Protein AF-J3HSH0-F1 (afdb_monomer)

Mean predicted aligned error: 7.07 Å

Radius of gyration: 13.58 Å; Cα contacts (8 Å, |Δi|>4): 237; chains: 1; bounding box: 37×29×32 Å

pLDDT: mean 80.38, std 12.66, range [41.88, 95.31]

Sequence (116 aa):
MPWLVRFRGKTFAGDEFWDSEFEFEVREALKDRRELSGSADIIISDDAAYSVSIAESTNPDEFPYKGVHGTHDELGEVFIFYGMPDNGDGDVFAFYENSNWGARLDNEVPFKGDGS

Foldseek 3Di:
DWAWAADPNATWTKDFPQDPVNVVVQQVQFDPKDWDQAAKDWDFDPDPLTAIAIETDNHNPPYFWTWMWGQHPPFGTKIWIWGDDPPDDITIMMITDDPDPPDDHSPPPHYDYPPD

Solvent-accessible surface area (backbone atoms only — not comparable to full-atom values): 6576 Å² total; per-residue (Å²): 130,71,43,36,38,48,52,96,92,43,61,25,35,31,42,68,83,64,51,75,66,58,48,50,53,52,64,72,57,32,44,83,65,40,72,52,82,21,9,29,42,80,48,74,45,94,54,101,74,47,35,55,47,59,40,49,38,77,48,59,81,76,33,54,22,37,38,38,36,28,36,31,96,87,46,38,54,34,39,43,32,45,29,51,50,102,89,56,70,79,50,49,41,39,37,27,51,49,91,73,88,84,68,76,56,38,26,82,71,66,56,62,57,86,79,129

Nearest PDB structures (foldseek):
  4fpw-assembly3_B  TM=3.354E-01  e=1.890E-01  Micromonospora echinospora
  3pu2-assembly1_A  TM=2.795E-01  e=7.827E-01  Cereibacter sphaeroides 2.4.1
  3pu2-assembly4_D  TM=2.793E-01  e=1.029E+00  Cereibacter sphaeroides 2.4.1
  2il5-assembly1_A  TM=2.283E-01  e=4.531E-01  Staphylococcus aureus subsp. aureus USA300
  3pu2-assembly7_G  TM=2.611E-01  e=5.600E+00  Cereibacter sphaeroides 2.4.1

Structure (mmCIF, N/CA/C/O backbone):
data_AF-J3HSH0-F1
#
_entry.id   AF-J3HSH0-F1
#
loop_
_atom_site.group_PDB
_atom_site.id
_atom_site.type_symbol
_atom_site.label_atom_id
_atom_site.label_alt_id
_atom_site.label_comp_id
_atom_site.label_asym_id
_atom_site.label_entity_id
_atom_site.label_seq_id
_atom_site.pdbx_PDB_ins_code
_atom_site.Cartn_x
_atom_site.Cartn_y
_atom_site.Cartn_z
_atom_site.occupancy
_atom_site.B_iso_or_equiv
_atom_site.auth_seq_id
_atom_site.auth_comp_id
_atom_site.auth_asym_id
_atom_site.auth_atom_id
_atom_site.pdbx_PDB_model_num
ATOM 1 N N . MET A 1 1 ? 14.309 3.579 -8.305 1.00 62.56 1 MET A N 1
ATOM 2 C CA . MET A 1 1 ? 13.881 2.269 -8.849 1.00 62.56 1 MET A CA 1
ATOM 3 C C . MET A 1 1 ? 12.874 1.726 -7.862 1.00 62.56 1 MET A C 1
ATOM 5 O O . MET A 1 1 ? 13.167 1.857 -6.681 1.00 62.56 1 MET A O 1
ATOM 9 N N . PRO A 1 2 ? 11.735 1.182 -8.311 1.00 76.06 2 PRO A N 1
ATOM 10 C CA . PRO A 1 2 ? 10.755 0.616 -7.397 1.00 76.06 2 PRO A CA 1
ATOM 11 C C . PRO A 1 2 ? 11.341 -0.599 -6.667 1.00 76.06 2 PRO A C 1
ATOM 13 O O . PRO A 1 2 ? 12.091 -1.379 -7.263 1.00 76.06 2 PRO A O 1
ATOM 16 N N . TRP A 1 3 ? 10.989 -0.742 -5.394 1.00 80.75 3 TRP A N 1
ATOM 17 C CA . TRP A 1 3 ? 11.324 -1.889 -4.548 1.00 80.75 3 TRP A CA 1
ATOM 18 C C . TRP A 1 3 ? 10.439 -3.083 -4.887 1.00 80.75 3 TRP A C 1
ATOM 20 O O . TRP A 1 3 ? 9.315 -2.905 -5.352 1.00 80.75 3 TRP A O 1
ATOM 30 N N . LEU A 1 4 ? 10.898 -4.305 -4.633 1.00 86.12 4 LEU A N 1
ATOM 31 C CA . LEU A 1 4 ? 10.031 -5.481 -4.648 1.00 86.12 4 LEU A CA 1
ATOM 32 C C . LEU A 1 4 ? 9.662 -5.881 -3.228 1.00 86.12 4 LEU A C 1
ATOM 34 O O . LEU A 1 4 ? 10.496 -6.362 -2.464 1.00 86.12 4 LEU A O 1
ATOM 38 N N . VAL A 1 5 ? 8.378 -5.761 -2.905 1.00 84.56 5 VAL A N 1
ATOM 39 C CA . VAL A 1 5 ? 7.852 -6.006 -1.563 1.00 84.56 5 VAL A CA 1
ATOM 40 C C . VAL A 1 5 ? 6.862 -7.163 -1.553 1.00 84.56 5 VAL A C 1
ATOM 42 O O . VAL A 1 5 ? 6.042 -7.335 -2.454 1.00 84.56 5 VAL A O 1
ATOM 45 N N . ARG A 1 6 ? 6.913 -7.983 -0.508 1.00 84.81 6 ARG A N 1
ATOM 46 C CA . ARG A 1 6 ? 5.925 -9.006 -0.199 1.00 84.81 6 ARG A CA 1
ATOM 47 C C . ARG A 1 6 ? 4.886 -8.433 0.749 1.00 84.81 6 ARG A C 1
ATOM 49 O O . ARG A 1 6 ? 5.193 -8.142 1.903 1.00 84.81 6 ARG A O 1
ATOM 56 N N . PHE A 1 7 ? 3.648 -8.357 0.282 1.00 85.44 7 PHE A N 1
ATOM 57 C CA . PHE A 1 7 ? 2.513 -7.856 1.045 1.00 85.44 7 PHE A CA 1
ATOM 58 C C . PHE A 1 7 ? 1.313 -8.787 0.852 1.00 85.44 7 PHE A C 1
ATOM 60 O O . PHE A 1 7 ? 1.078 -9.288 -0.246 1.00 85.44 7 PHE A O 1
ATOM 67 N N . ARG A 1 8 ? 0.607 -9.126 1.940 1.00 85.31 8 ARG A N 1
ATOM 68 C CA . ARG A 1 8 ? -0.550 -10.051 1.929 1.00 85.31 8 ARG A CA 1
ATOM 69 C C . ARG A 1 8 ? -0.332 -11.343 1.117 1.00 85.31 8 ARG A C 1
ATOM 71 O O . ARG A 1 8 ? -1.205 -11.829 0.404 1.00 85.31 8 ARG A O 1
ATOM 78 N N . GLY A 1 9 ? 0.873 -11.907 1.217 1.00 81.12 9 GLY A N 1
ATOM 79 C CA . GLY A 1 9 ? 1.250 -13.166 0.567 1.00 81.12 9 GLY A CA 1
ATOM 80 C C . GLY A 1 9 ? 1.658 -13.067 -0.909 1.00 81.12 9 GLY A C 1
ATOM 81 O O . GLY A 1 9 ? 2.194 -14.058 -1.416 1.00 81.12 9 GLY A O 1
ATOM 82 N N . LYS A 1 10 ? 1.500 -11.906 -1.557 1.00 85.31 10 LYS A N 1
ATOM 83 C CA . LYS A 1 10 ? 1.873 -11.637 -2.958 1.00 85.31 10 LYS A CA 1
ATOM 84 C C . LYS A 1 10 ? 3.076 -10.692 -3.055 1.00 85.31 10 LYS A C 1
ATOM 86 O O . LYS A 1 10 ? 3.470 -10.094 -2.058 1.00 85.31 10 LYS A O 1
ATOM 91 N N . THR A 1 11 ? 3.654 -10.582 -4.248 1.00 86.75 11 THR A N 1
ATOM 92 C CA . THR A 1 11 ? 4.749 -9.652 -4.561 1.00 86.75 11 THR A CA 1
ATOM 93 C C . THR A 1 11 ? 4.202 -8.432 -5.294 1.00 86.75 11 THR A C 1
ATOM 95 O O . THR A 1 11 ? 3.427 -8.579 -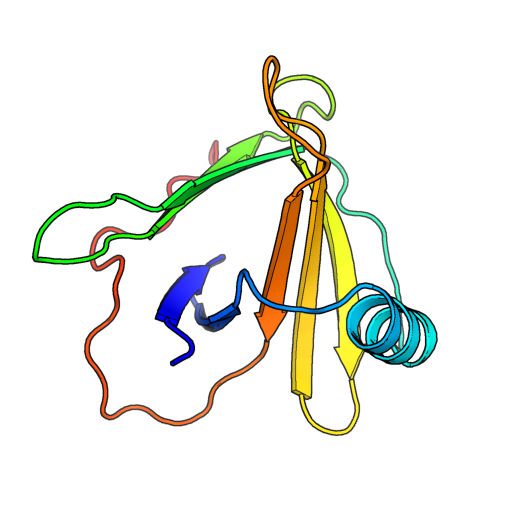6.235 1.00 86.75 11 THR A O 1
ATOM 98 N N . PHE A 1 12 ? 4.638 -7.252 -4.872 1.00 88.50 12 PHE A N 1
ATOM 99 C CA . PHE A 1 12 ? 4.280 -5.956 -5.435 1.00 88.50 12 PHE A CA 1
ATOM 100 C C . PHE A 1 12 ? 5.545 -5.144 -5.717 1.00 88.50 12 PHE A C 1
ATOM 102 O O . PHE A 1 12 ? 6.583 -5.360 -5.089 1.00 88.50 12 PHE A O 1
ATOM 109 N N . ALA A 1 13 ? 5.453 -4.210 -6.657 1.00 88.19 13 ALA A N 1
ATOM 110 C CA . ALA A 1 13 ? 6.392 -3.103 -6.749 1.00 88.19 13 ALA A CA 1
ATOM 111 C C . ALA A 1 13 ? 5.993 -2.035 -5.727 1.00 88.19 13 ALA A C 1
ATOM 113 O O . ALA A 1 13 ? 4.812 -1.708 -5.650 1.00 88.19 13 ALA A O 1
ATOM 114 N N . GLY A 1 14 ? 6.951 -1.508 -4.968 1.00 85.38 14 GLY A N 1
ATOM 115 C CA . GLY A 1 14 ? 6.749 -0.384 -4.063 1.00 85.38 14 GLY A CA 1
ATOM 116 C C . GLY A 1 14 ? 7.486 0.865 -4.505 1.00 85.38 14 GLY A C 1
ATOM 117 O O . GLY A 1 14 ? 8.582 0.779 -5.059 1.00 85.38 14 GLY A O 1
ATOM 118 N N . ASP A 1 15 ? 6.871 2.015 -4.2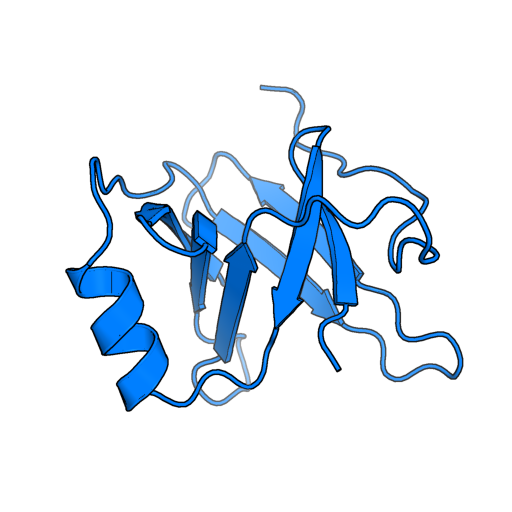59 1.00 79.44 15 ASP A N 1
ATOM 119 C CA . ASP A 1 15 ? 7.411 3.321 -4.613 1.00 79.44 15 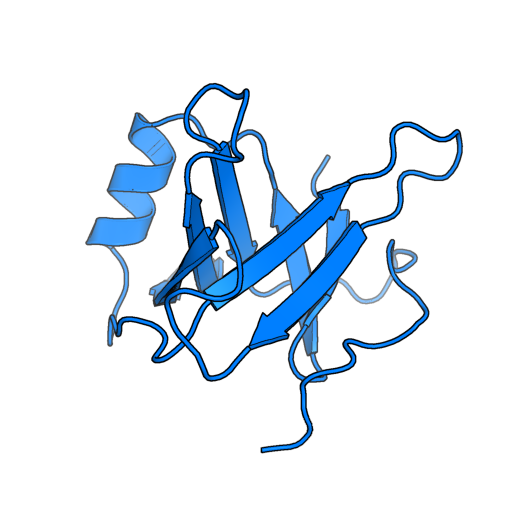ASP A CA 1
ATOM 120 C C . ASP A 1 15 ? 6.978 4.381 -3.586 1.00 79.44 15 ASP A C 1
ATOM 122 O O . ASP A 1 15 ? 5.818 4.417 -3.170 1.00 79.44 15 ASP A O 1
ATOM 126 N N . GLU A 1 16 ? 7.939 5.200 -3.166 1.00 72.69 16 GLU A N 1
ATOM 127 C CA . GLU A 1 16 ? 7.807 6.312 -2.206 1.00 72.69 16 GLU A CA 1
ATOM 128 C C . GLU A 1 16 ? 7.812 7.658 -2.945 1.00 72.69 16 GLU A C 1
ATOM 130 O O . GLU A 1 16 ? 7.453 8.687 -2.388 1.00 72.69 16 GLU A O 1
ATOM 135 N N . PHE A 1 17 ? 8.199 7.671 -4.228 1.00 65.94 17 PHE A N 1
ATOM 136 C CA . PHE A 1 17 ? 8.414 8.896 -5.000 1.00 65.94 17 PHE A CA 1
ATOM 137 C C . PHE A 1 17 ? 7.281 9.174 -5.982 1.00 65.94 17 PHE A C 1
ATOM 139 O O . PHE A 1 17 ? 7.517 9.598 -7.115 1.00 65.94 17 PHE A O 1
ATOM 146 N N . TRP A 1 18 ? 6.043 8.939 -5.555 1.00 73.56 18 TRP A N 1
ATOM 147 C CA . TRP A 1 18 ? 4.891 9.382 -6.326 1.00 73.56 18 TRP A CA 1
ATOM 148 C C . TRP A 1 18 ? 4.673 10.853 -6.020 1.00 73.56 18 TRP A C 1
ATOM 150 O O . TRP A 1 18 ? 4.409 11.229 -4.879 1.00 73.56 18 TRP A O 1
ATOM 160 N N . ASP A 1 19 ? 4.827 11.700 -7.036 1.00 74.75 19 ASP A N 1
ATOM 161 C CA . ASP A 1 19 ? 4.395 13.079 -6.886 1.00 74.75 19 ASP A CA 1
ATOM 162 C C . ASP A 1 19 ? 2.873 13.134 -6.663 1.00 74.75 19 ASP A C 1
ATOM 164 O O . ASP A 1 19 ? 2.124 12.191 -6.944 1.00 74.75 19 ASP A O 1
ATOM 168 N N . SER A 1 20 ? 2.414 14.246 -6.094 1.00 75.12 20 SER A N 1
ATOM 169 C CA . SER A 1 20 ? 1.010 14.408 -5.717 1.00 75.12 20 SER A CA 1
ATOM 170 C C . SER A 1 20 ? 0.056 14.437 -6.913 1.00 75.12 20 SER A C 1
ATOM 172 O O . SER A 1 20 ? -1.134 14.192 -6.738 1.00 75.12 20 SER A O 1
ATOM 174 N N . GLU A 1 21 ? 0.547 14.737 -8.118 1.00 81.50 21 GLU A N 1
ATOM 175 C CA . GLU A 1 21 ? -0.259 14.727 -9.339 1.00 81.50 21 GLU A CA 1
ATOM 176 C C . GLU A 1 21 ? -0.492 13.283 -9.800 1.00 81.50 21 GLU A C 1
ATOM 178 O O . GLU A 1 21 ? -1.636 12.879 -10.007 1.00 81.50 21 GLU A O 1
ATOM 183 N N . PHE A 1 22 ? 0.565 12.474 -9.846 1.00 80.88 22 PHE A N 1
ATOM 184 C CA . PHE A 1 22 ? 0.498 11.072 -10.233 1.00 80.88 22 PHE A CA 1
ATOM 185 C C . PHE A 1 22 ? -0.264 10.211 -9.213 1.00 80.88 22 PHE A C 1
ATOM 187 O O . PHE A 1 22 ? -1.076 9.372 -9.609 1.00 80.88 22 PHE A O 1
ATOM 194 N N . GLU A 1 23 ? -0.087 10.439 -7.903 1.00 84.44 23 GLU A N 1
ATOM 195 C CA . GLU A 1 23 ? -0.917 9.786 -6.873 1.00 84.44 23 GLU A CA 1
ATOM 196 C C . GLU A 1 23 ? -2.399 10.059 -7.090 1.00 84.44 23 GLU A C 1
ATOM 198 O O . GLU A 1 23 ? -3.208 9.125 -7.095 1.00 84.44 23 GLU A O 1
ATOM 203 N N . PHE A 1 24 ?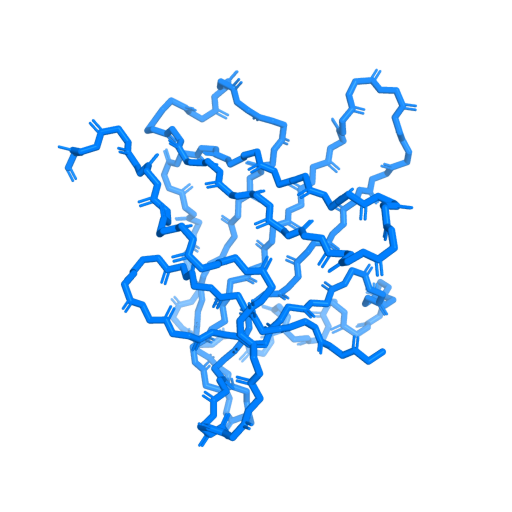 -2.746 11.328 -7.302 1.00 85.06 24 PHE A N 1
ATOM 204 C CA . PHE A 1 24 ? -4.123 11.736 -7.513 1.00 85.06 24 PHE A CA 1
ATOM 205 C C . PHE A 1 24 ? -4.720 11.072 -8.760 1.00 85.06 24 PHE A C 1
ATOM 207 O O . PHE A 1 24 ? -5.822 10.521 -8.692 1.00 85.06 24 PHE A O 1
ATOM 214 N N . GLU A 1 25 ? -3.989 11.063 -9.878 1.00 87.75 25 GLU A N 1
ATOM 215 C CA . GLU A 1 25 ? -4.423 10.420 -11.121 1.00 87.75 25 GLU A CA 1
ATOM 216 C C . GLU A 1 25 ? -4.706 8.927 -10.929 1.00 87.75 25 GLU A C 1
ATOM 218 O O . GLU A 1 25 ? -5.793 8.450 -11.273 1.00 87.75 25 GLU A O 1
ATOM 223 N N . VAL A 1 26 ? -3.770 8.187 -10.328 1.00 87.81 26 VAL A N 1
ATOM 224 C CA . VAL A 1 26 ? -3.945 6.746 -10.113 1.00 87.81 26 VAL A CA 1
ATOM 225 C C . VAL A 1 26 ? -5.101 6.480 -9.157 1.00 87.81 26 VAL A C 1
ATOM 227 O O . VAL A 1 26 ? -5.922 5.598 -9.418 1.00 87.81 26 VAL A O 1
ATOM 230 N N . ARG A 1 27 ? -5.212 7.250 -8.068 1.00 87.31 27 ARG A N 1
ATOM 231 C CA . ARG A 1 27 ? -6.270 7.091 -7.065 1.00 87.31 27 ARG A CA 1
ATOM 232 C C . ARG A 1 27 ? -7.670 7.338 -7.625 1.00 87.31 27 ARG A C 1
ATOM 234 O O . ARG A 1 27 ? -8.620 6.676 -7.187 1.00 87.31 27 ARG A O 1
ATOM 241 N N . GLU A 1 28 ? -7.815 8.278 -8.554 1.00 91.00 28 GLU A N 1
ATOM 242 C CA . GLU A 1 28 ? -9.082 8.554 -9.239 1.00 91.00 28 GLU A CA 1
ATOM 243 C C . GLU A 1 28 ? -9.389 7.525 -10.335 1.00 91.00 28 GLU A C 1
ATOM 245 O O . GLU A 1 28 ? -10.558 7.245 -10.606 1.00 91.00 28 GLU A O 1
ATOM 250 N N . ALA A 1 29 ? -8.362 6.899 -10.914 1.00 92.44 29 ALA A N 1
ATOM 251 C CA . ALA A 1 29 ? -8.508 5.828 -11.895 1.00 92.44 29 ALA A CA 1
ATOM 252 C C . ALA A 1 29 ? -8.777 4.435 -11.281 1.00 92.44 29 ALA A C 1
ATOM 254 O O . ALA A 1 29 ? -9.091 3.494 -12.017 1.00 92.44 29 ALA A O 1
ATOM 255 N N . LEU A 1 30 ? -8.688 4.274 -9.951 1.00 93.81 30 LEU A N 1
ATOM 256 C CA . LEU A 1 30 ? -8.954 2.996 -9.280 1.00 93.81 30 LEU A CA 1
ATOM 257 C C . LEU A 1 30 ? -10.407 2.533 -9.456 1.00 93.81 30 LEU A C 1
ATOM 259 O O . LEU A 1 30 ? -11.360 3.165 -8.995 1.00 93.81 30 LEU A O 1
ATOM 263 N N . LYS A 1 31 ? -10.569 1.335 -10.012 1.00 95.31 31 LYS A N 1
ATOM 264 C CA . LYS A 1 31 ? -11.818 0.570 -10.003 1.00 95.31 31 LYS A CA 1
ATOM 265 C C . LYS A 1 31 ? -11.972 -0.162 -8.672 1.00 95.31 31 LYS A C 1
ATOM 267 O O . LYS A 1 31 ? -10.992 -0.624 -8.085 1.00 95.31 31 LYS A O 1
ATOM 272 N N . ASP A 1 32 ? -13.215 -0.267 -8.200 1.00 93.38 32 ASP A N 1
ATOM 273 C CA . ASP A 1 32 ? -13.579 -0.938 -6.942 1.00 93.38 32 ASP A CA 1
ATOM 274 C C . ASP A 1 32 ? -12.822 -0.404 -5.709 1.00 93.38 32 ASP A C 1
ATOM 276 O O . ASP A 1 32 ? -12.454 -1.151 -4.796 1.00 93.38 32 ASP A O 1
ATOM 280 N N . ARG A 1 33 ? -12.582 0.915 -5.689 1.00 93.88 33 ARG A N 1
ATOM 281 C CA . ARG A 1 33 ? -11.860 1.608 -4.618 1.00 93.88 33 ARG A CA 1
ATOM 282 C C . ARG A 1 33 ? -12.535 1.392 -3.262 1.00 93.88 33 ARG A C 1
ATOM 284 O O . ARG A 1 33 ? -13.704 1.731 -3.078 1.00 93.88 33 ARG A O 1
ATOM 291 N N . ARG A 1 34 ? -11.764 0.901 -2.292 1.00 93.31 34 ARG A N 1
ATOM 292 C CA . ARG A 1 34 ? -12.172 0.718 -0.891 1.00 93.31 34 ARG A CA 1
ATOM 293 C C . ARG A 1 34 ? -11.106 1.240 0.060 1.00 93.31 34 ARG A C 1
ATOM 295 O O . ARG A 1 34 ? -9.917 1.076 -0.200 1.00 93.31 34 ARG A O 1
ATOM 302 N N . GLU A 1 35 ? -11.534 1.823 1.170 1.00 92.06 35 GLU A N 1
ATOM 303 C CA . GLU A 1 35 ? -10.641 2.112 2.293 1.00 92.06 35 GLU A CA 1
ATOM 304 C C . GLU A 1 35 ? -10.262 0.801 2.994 1.00 92.06 35 GLU A C 1
ATOM 306 O O . GLU A 1 35 ? -11.068 -0.133 3.083 1.00 92.06 35 GLU A O 1
ATOM 311 N N . LEU A 1 36 ? -9.021 0.712 3.467 1.00 90.00 36 LEU A N 1
ATOM 312 C CA . LEU A 1 36 ? -8.593 -0.360 4.355 1.00 90.00 36 LEU A CA 1
ATOM 313 C C . LEU A 1 36 ? -9.194 -0.114 5.743 1.00 90.00 36 LEU A C 1
ATOM 315 O O . LEU A 1 36 ? -9.243 1.013 6.224 1.00 90.00 36 LEU A O 1
ATOM 319 N N . SER A 1 37 ? -9.658 -1.177 6.396 1.00 86.69 37 SER A N 1
ATOM 320 C CA . SER A 1 37 ? -10.366 -1.095 7.682 1.00 86.69 37 SER A CA 1
ATOM 321 C C . SER A 1 37 ? -9.468 -0.816 8.891 1.00 86.69 37 SER A C 1
ATOM 323 O O . SER A 1 37 ? -9.977 -0.731 10.004 1.00 86.69 37 SER A O 1
ATOM 325 N N . GLY A 1 38 ? -8.156 -0.724 8.689 1.00 89.06 38 GLY A N 1
ATOM 326 C CA . GLY A 1 38 ? -7.154 -0.603 9.738 1.00 89.06 38 GLY A CA 1
ATOM 327 C C . GLY A 1 38 ? -6.048 0.376 9.354 1.00 89.06 38 GLY A C 1
ATOM 328 O O . GLY A 1 38 ? -6.219 1.186 8.440 1.00 89.06 38 GLY A O 1
ATOM 329 N N . SER A 1 39 ? -4.919 0.289 10.045 1.00 90.75 39 SER A N 1
ATOM 330 C CA . SER A 1 39 ? -3.741 1.120 9.791 1.00 90.75 39 SER A CA 1
ATOM 331 C C . SER A 1 39 ? -2.515 0.274 9.470 1.00 90.75 39 SER A C 1
ATOM 333 O O . SER A 1 39 ? -2.468 -0.916 9.785 1.00 90.75 39 SER A O 1
ATOM 335 N N . ALA A 1 40 ? -1.502 0.888 8.870 1.00 90.06 40 ALA A N 1
ATOM 336 C CA . ALA A 1 40 ? -0.229 0.255 8.570 1.00 90.06 40 ALA A CA 1
ATOM 337 C C . ALA A 1 40 ? 0.950 1.095 9.064 1.00 90.06 40 ALA A C 1
ATOM 339 O O . ALA A 1 40 ? 0.862 2.321 9.133 1.00 90.06 40 ALA A O 1
ATOM 340 N N . ASP A 1 41 ? 2.048 0.423 9.392 1.00 89.25 41 ASP A N 1
ATOM 341 C CA . ASP A 1 41 ? 3.361 1.025 9.593 1.00 89.25 41 ASP A CA 1
ATOM 342 C C . ASP A 1 41 ? 4.283 0.547 8.472 1.00 89.25 41 ASP A C 1
ATOM 344 O O . ASP A 1 41 ? 4.369 -0.656 8.200 1.00 89.25 41 ASP A O 1
ATOM 348 N N . ILE A 1 42 ? 4.915 1.495 7.786 1.00 87.25 42 ILE A N 1
ATOM 349 C CA . ILE A 1 42 ? 5.770 1.251 6.625 1.00 87.25 42 ILE A CA 1
ATOM 350 C C . ILE A 1 42 ? 7.106 1.923 6.913 1.00 87.25 42 ILE A C 1
ATOM 352 O O . ILE A 1 42 ? 7.181 3.142 7.033 1.00 87.25 42 ILE A O 1
ATOM 356 N N . ILE A 1 43 ? 8.154 1.111 7.043 1.00 84.44 43 ILE A N 1
ATOM 357 C CA . ILE A 1 43 ? 9.504 1.569 7.374 1.00 84.44 43 ILE A CA 1
ATOM 358 C C . ILE A 1 43 ? 10.448 1.144 6.256 1.00 84.44 43 ILE A C 1
ATOM 360 O O . ILE A 1 43 ? 10.593 -0.051 5.987 1.00 84.44 43 ILE A O 1
ATOM 364 N N . ILE A 1 44 ? 11.122 2.119 5.650 1.00 81.56 44 ILE A N 1
ATOM 365 C CA . ILE A 1 44 ? 12.198 1.904 4.680 1.00 81.56 44 ILE A CA 1
ATOM 366 C C . ILE A 1 44 ? 13.529 2.137 5.398 1.00 81.56 44 ILE A C 1
ATOM 368 O O . ILE A 1 44 ? 13.736 3.186 6.005 1.00 81.56 44 ILE A O 1
ATOM 372 N N . SER A 1 45 ? 14.425 1.146 5.397 1.00 78.62 45 SER A N 1
ATOM 373 C CA . SER A 1 45 ? 15.747 1.297 6.013 1.00 78.62 45 SER A CA 1
ATOM 374 C C . SER A 1 45 ? 16.737 1.969 5.058 1.00 78.62 45 SER A C 1
ATOM 376 O O . SER A 1 45 ? 16.918 1.527 3.930 1.00 78.62 45 SER A O 1
ATOM 378 N N . ASP A 1 46 ? 17.453 2.983 5.549 1.00 70.81 46 ASP A N 1
ATOM 379 C CA . ASP A 1 46 ? 18.552 3.669 4.838 1.00 70.81 46 ASP A CA 1
ATOM 380 C C . ASP A 1 46 ? 19.880 2.879 4.840 1.00 70.81 46 ASP A C 1
ATOM 382 O O . ASP A 1 46 ? 20.967 3.425 4.626 1.00 70.81 46 ASP A O 1
ATOM 386 N N . ASP A 1 47 ? 19.839 1.582 5.147 1.00 71.94 47 ASP A N 1
ATOM 387 C CA . ASP A 1 47 ? 21.044 0.760 5.159 1.00 71.94 47 ASP A CA 1
ATOM 388 C C . ASP A 1 47 ? 21.490 0.366 3.738 1.00 71.94 47 ASP A C 1
ATOM 390 O O . ASP A 1 47 ? 20.785 0.537 2.746 1.00 71.94 47 ASP A O 1
ATOM 394 N N . ALA A 1 48 ? 22.700 -0.193 3.627 1.00 53.66 48 ALA A N 1
ATOM 395 C CA . ALA A 1 48 ? 23.278 -0.599 2.344 1.00 53.66 48 ALA A CA 1
ATOM 396 C C . ALA A 1 48 ? 22.466 -1.676 1.590 1.00 53.66 48 ALA A C 1
ATOM 398 O O . ALA A 1 48 ? 22.812 -1.999 0.452 1.00 53.66 48 ALA A O 1
ATOM 399 N N . ALA A 1 49 ? 21.448 -2.265 2.222 1.00 63.06 49 ALA A N 1
ATOM 400 C CA . ALA A 1 49 ? 20.583 -3.283 1.654 1.00 63.06 49 ALA A CA 1
ATOM 401 C C . ALA A 1 49 ? 19.151 -2.794 1.374 1.00 63.06 49 ALA A C 1
ATOM 403 O O . ALA A 1 49 ? 18.417 -3.603 0.819 1.00 63.06 49 ALA A O 1
ATOM 404 N N . TYR A 1 50 ? 18.787 -1.542 1.708 1.00 70.19 50 TYR A N 1
ATOM 405 C CA . TYR A 1 50 ? 17.449 -0.943 1.554 1.00 70.19 50 TYR A CA 1
ATOM 406 C C . TYR A 1 50 ? 16.309 -1.944 1.785 1.00 70.19 50 TYR A C 1
ATOM 408 O O . TYR A 1 50 ? 15.817 -2.569 0.849 1.00 70.19 50 TYR A O 1
ATOM 416 N N . SER A 1 51 ? 15.874 -2.108 3.033 1.00 77.25 51 SER A N 1
ATOM 417 C CA . SER A 1 51 ? 14.798 -3.047 3.367 1.00 77.25 51 SER A CA 1
ATOM 418 C C . SER A 1 51 ? 13.475 -2.338 3.624 1.00 77.25 51 SER A C 1
ATOM 420 O O . SER A 1 51 ? 13.448 -1.245 4.185 1.00 77.25 51 SER A O 1
ATOM 422 N N . VAL A 1 52 ? 12.370 -2.984 3.248 1.00 82.94 52 VAL A N 1
ATOM 423 C CA . VAL A 1 52 ? 11.016 -2.470 3.496 1.00 82.94 52 VAL A CA 1
ATOM 424 C C . VAL A 1 52 ? 10.313 -3.342 4.534 1.00 82.94 52 VAL A C 1
ATOM 426 O O 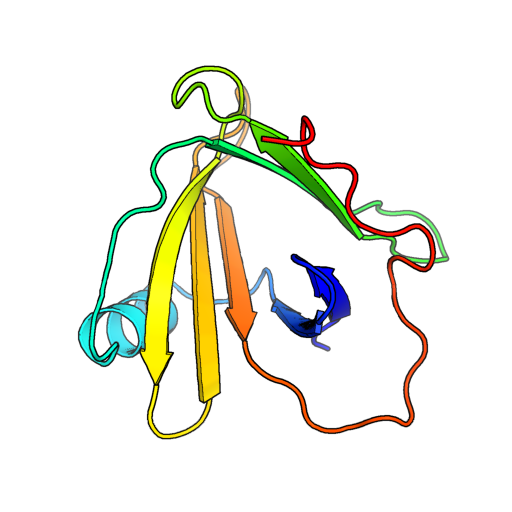. VAL A 1 52 ? 10.099 -4.533 4.328 1.00 82.94 52 VAL A O 1
ATOM 429 N N . SER A 1 53 ? 9.913 -2.763 5.659 1.00 84.31 53 SER A N 1
ATOM 430 C CA . SER A 1 53 ? 9.110 -3.444 6.678 1.00 84.31 53 SER A CA 1
ATOM 431 C C . SER A 1 53 ? 7.686 -2.913 6.661 1.00 84.31 53 SER A C 1
ATOM 433 O O . SER A 1 53 ? 7.479 -1.706 6.681 1.00 84.31 53 SER A O 1
ATOM 435 N N . ILE A 1 54 ? 6.712 -3.825 6.622 1.00 86.38 54 ILE A N 1
ATOM 436 C CA . ILE A 1 54 ? 5.284 -3.494 6.614 1.00 86.38 54 ILE A CA 1
ATOM 437 C C . ILE A 1 54 ? 4.608 -4.236 7.767 1.00 86.38 54 ILE A C 1
ATOM 439 O O . ILE A 1 54 ? 4.678 -5.470 7.832 1.00 86.38 54 ILE A O 1
ATOM 443 N N . ALA A 1 55 ? 3.932 -3.495 8.638 1.00 87.25 55 ALA A N 1
ATOM 444 C CA . ALA A 1 55 ? 3.027 -4.015 9.657 1.00 87.25 55 ALA A CA 1
ATOM 445 C C . ALA A 1 55 ? 1.612 -3.477 9.407 1.00 87.25 55 ALA A C 1
ATOM 447 O O . ALA A 1 55 ? 1.457 -2.321 9.039 1.00 87.25 55 ALA A O 1
ATOM 448 N N . GLU A 1 56 ? 0.581 -4.301 9.598 1.00 86.38 56 GLU A N 1
ATOM 449 C CA . GLU A 1 56 ? -0.821 -3.859 9.581 1.00 86.38 56 GLU A CA 1
ATOM 450 C C . GLU A 1 56 ? -1.438 -4.133 10.949 1.00 86.38 56 GLU A C 1
ATOM 452 O O . GLU A 1 56 ? -1.113 -5.126 11.602 1.00 86.38 56 GLU A O 1
ATOM 457 N N . SER A 1 57 ? -2.362 -3.267 11.339 1.00 87.88 57 SER A N 1
ATOM 458 C CA . SER A 1 57 ? -3.243 -3.455 12.477 1.00 87.88 57 SER A CA 1
ATOM 459 C C . SER A 1 57 ? -4.685 -3.309 12.025 1.00 87.88 57 SER A C 1
ATOM 461 O O . SER A 1 57 ? -5.018 -2.450 11.208 1.00 87.88 57 SER A O 1
ATOM 463 N N . THR A 1 58 ? -5.563 -4.129 12.593 1.00 89.06 58 THR A N 1
ATOM 464 C CA . THR A 1 58 ? -7.015 -3.954 12.476 1.00 89.06 58 THR A CA 1
ATOM 465 C C . THR A 1 58 ? -7.539 -2.724 13.221 1.00 89.06 58 THR A C 1
ATOM 467 O O . THR A 1 58 ? -8.657 -2.285 12.949 1.00 89.06 58 THR A O 1
ATOM 470 N N . ASN A 1 59 ? -6.756 -2.146 14.134 1.00 88.94 59 ASN A N 1
ATOM 471 C CA . ASN A 1 59 ? -7.069 -0.888 14.796 1.00 88.94 59 ASN A CA 1
ATOM 472 C C . ASN A 1 59 ? -6.636 0.292 13.904 1.00 88.94 59 ASN A C 1
ATOM 474 O O . ASN A 1 59 ? -5.440 0.465 13.699 1.00 88.94 59 ASN A O 1
ATOM 478 N N . PRO A 1 60 ? -7.560 1.136 13.407 1.00 87.75 60 PRO A N 1
ATOM 479 C CA . PRO A 1 60 ? -7.240 2.239 12.494 1.00 87.75 60 PRO A CA 1
ATOM 480 C C . PRO A 1 60 ? -6.421 3.382 13.116 1.00 87.75 60 PRO A C 1
ATOM 482 O O . PRO A 1 60 ? -6.022 4.289 12.383 1.00 87.75 60 PRO A O 1
ATOM 485 N N . ASP A 1 61 ? -6.205 3.354 14.434 1.00 88.62 61 ASP A N 1
ATOM 486 C CA . ASP A 1 61 ? -5.463 4.370 15.188 1.00 88.62 61 ASP A CA 1
ATOM 487 C C . ASP A 1 61 ? -4.128 3.837 15.756 1.00 88.62 61 ASP A C 1
ATOM 489 O O . ASP A 1 61 ? -3.483 4.525 16.544 1.00 88.62 61 ASP A O 1
ATOM 493 N N . GLU A 1 62 ? -3.718 2.603 15.426 1.00 89.00 62 GLU A N 1
ATOM 494 C CA . GLU A 1 62 ? -2.483 2.004 15.966 1.00 89.00 62 GLU A CA 1
ATOM 495 C C . GLU A 1 62 ? -1.218 2.452 15.226 1.00 89.00 62 GLU A C 1
ATOM 497 O O . GLU A 1 62 ? -0.172 2.620 15.850 1.00 89.00 62 GLU A O 1
ATOM 502 N N . PHE A 1 63 ? -1.311 2.664 13.914 1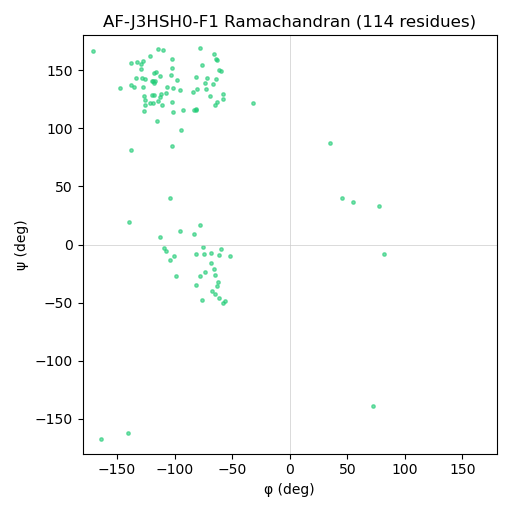.00 91.38 63 PHE A N 1
ATOM 503 C CA . PHE A 1 63 ? -0.183 3.015 13.054 1.00 91.38 63 PHE A CA 1
ATOM 504 C C . PHE A 1 63 ? -0.472 4.275 12.222 1.00 91.38 63 PHE A C 1
ATOM 506 O O . PHE A 1 63 ? -1.641 4.613 12.012 1.00 91.38 63 PHE A O 1
ATOM 513 N N . PRO A 1 64 ? 0.566 4.987 11.737 1.00 90.12 64 PRO A N 1
ATOM 514 C CA . PRO A 1 64 ? 0.383 6.312 11.142 1.00 90.12 64 PRO A CA 1
ATOM 515 C C . PRO A 1 64 ? -0.261 6.291 9.751 1.00 90.12 64 PRO A C 1
ATOM 517 O O . PRO A 1 64 ? -0.855 7.293 9.346 1.00 90.12 64 PRO A O 1
ATOM 520 N N . TYR A 1 65 ? -0.165 5.181 9.010 1.00 90.62 65 TYR A N 1
ATOM 521 C CA . TYR A 1 65 ? -0.680 5.117 7.645 1.00 90.62 65 TYR A CA 1
ATOM 522 C C . TYR A 1 65 ? -2.082 4.533 7.589 1.00 90.62 65 TYR A C 1
ATOM 524 O O . TYR A 1 65 ? -2.361 3.459 8.121 1.00 90.62 65 TYR A O 1
ATOM 532 N N . LYS A 1 66 ? -2.956 5.210 6.849 1.00 90.88 66 LYS A N 1
ATOM 533 C CA . LYS A 1 66 ? -4.215 4.647 6.354 1.00 90.88 66 LYS A CA 1
ATOM 534 C C . LYS A 1 66 ? -4.034 4.297 4.892 1.00 90.88 66 LYS A C 1
ATOM 536 O O . LYS A 1 66 ? -3.135 4.821 4.243 1.00 90.88 66 LYS A O 1
ATOM 541 N N . GLY A 1 67 ? -4.874 3.416 4.365 1.00 90.44 67 GLY A N 1
ATOM 542 C CA . GLY A 1 67 ? -4.739 3.007 2.976 1.00 90.44 67 GLY A CA 1
ATOM 543 C C . GLY A 1 67 ? -6.050 2.904 2.230 1.00 90.44 67 GLY A C 1
ATOM 544 O O . GLY A 1 67 ? -7.113 2.675 2.807 1.00 90.44 67 GLY A O 1
ATOM 545 N N . VAL A 1 68 ? -5.948 3.031 0.915 1.00 92.69 68 VAL A N 1
ATOM 546 C CA . VAL A 1 68 ? -6.979 2.652 -0.044 1.00 92.69 68 VAL A CA 1
ATOM 547 C C . VAL A 1 68 ? -6.455 1.528 -0.922 1.00 92.69 68 VAL A C 1
ATOM 549 O O . VAL A 1 68 ? -5.266 1.435 -1.210 1.00 92.69 68 VAL A O 1
ATOM 552 N N . HIS A 1 69 ? -7.363 0.670 -1.358 1.00 93.94 69 HIS A N 1
ATOM 553 C CA . HIS A 1 69 ? -7.079 -0.420 -2.275 1.00 93.94 69 HIS A CA 1
ATOM 554 C C . HIS A 1 69 ? -8.056 -0.373 -3.446 1.00 93.94 69 HIS A C 1
ATOM 556 O O . HIS A 1 69 ? -9.253 -0.141 -3.250 1.00 93.94 69 HIS A O 1
ATOM 562 N N . GLY A 1 70 ? -7.579 -0.710 -4.638 1.00 94.56 70 GLY A N 1
ATOM 563 C CA . GLY A 1 70 ? -8.411 -0.897 -5.820 1.00 94.56 70 GLY A CA 1
ATOM 564 C C . GLY A 1 70 ? -7.674 -1.646 -6.922 1.00 94.56 70 GLY A C 1
ATOM 565 O O . GLY A 1 70 ? -6.605 -2.213 -6.707 1.00 94.56 70 GLY A O 1
ATOM 566 N N . THR A 1 71 ? -8.260 -1.636 -8.114 1.00 95.00 71 THR A N 1
ATOM 567 C CA . THR A 1 71 ? -7.623 -2.158 -9.328 1.00 95.00 71 THR A CA 1
ATOM 568 C C . THR A 1 71 ? -7.436 -1.041 -10.349 1.00 95.00 71 THR A C 1
ATOM 570 O O . THR A 1 71 ? -8.310 -0.195 -10.512 1.00 95.00 71 THR A O 1
ATOM 573 N N . HIS A 1 72 ? -6.296 -1.022 -11.028 1.00 93.88 72 HIS A N 1
ATOM 574 C CA . HIS A 1 72 ? -5.944 -0.061 -12.067 1.00 93.88 72 HIS A CA 1
ATOM 575 C C . HIS A 1 72 ? -5.696 -0.804 -13.382 1.00 93.88 72 HIS A C 1
ATOM 577 O O . HIS A 1 72 ? -5.073 -1.866 -13.381 1.00 93.88 72 HIS A O 1
ATOM 583 N N . ASP A 1 73 ? -6.140 -0.246 -14.509 1.00 90.31 73 ASP A N 1
ATOM 584 C CA . ASP A 1 73 ? -6.080 -0.943 -15.806 1.00 90.31 73 ASP A CA 1
ATOM 585 C C . ASP A 1 73 ? -4.647 -1.258 -16.255 1.00 90.31 73 ASP A C 1
ATOM 587 O O . ASP A 1 73 ? -4.409 -2.289 -16.882 1.00 90.31 73 ASP A O 1
ATOM 591 N N . GLU A 1 74 ? -3.693 -0.398 -15.900 1.00 89.25 74 GLU A N 1
ATOM 592 C CA . GLU A 1 74 ? -2.284 -0.569 -16.273 1.00 89.25 74 GLU A CA 1
ATOM 593 C C . GLU A 1 74 ? -1.425 -1.181 -15.159 1.00 89.25 74 GLU A C 1
ATOM 595 O O . GLU A 1 74 ? -0.422 -1.827 -15.449 1.00 89.25 74 GLU A O 1
ATOM 600 N N . LEU A 1 75 ? -1.810 -0.984 -13.891 1.00 88.50 75 LEU A N 1
ATOM 601 C CA . LEU A 1 75 ? -0.974 -1.323 -12.728 1.00 88.50 75 LEU A CA 1
ATOM 602 C C . LEU A 1 75 ? -1.475 -2.559 -11.963 1.00 88.50 75 LEU A C 1
ATOM 604 O O 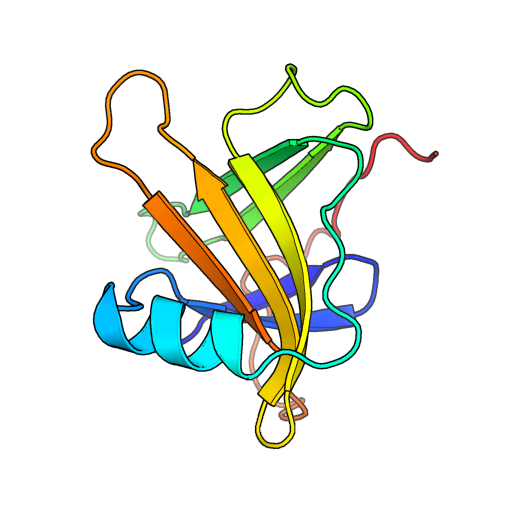. LEU A 1 75 ? -0.816 -3.006 -11.029 1.00 88.50 75 LEU A O 1
ATOM 608 N N . GLY A 1 76 ? -2.632 -3.115 -12.339 1.00 91.94 76 GLY A N 1
ATOM 609 C CA . GLY A 1 76 ? -3.222 -4.274 -11.673 1.00 91.94 76 GLY A CA 1
ATOM 610 C C . GLY A 1 76 ? -3.792 -3.936 -10.294 1.00 91.94 76 GLY A C 1
ATOM 611 O O . GLY A 1 76 ? -4.456 -2.915 -10.119 1.00 91.94 76 GLY A O 1
ATOM 612 N N . GLU A 1 77 ? -3.592 -4.814 -9.314 1.00 93.50 77 GLU A N 1
ATOM 613 C CA . GLU A 1 77 ? -3.974 -4.562 -7.915 1.00 93.50 77 GLU A CA 1
ATOM 614 C C . GLU A 1 77 ? -3.086 -3.468 -7.303 1.00 93.50 77 GLU A C 1
ATOM 616 O O . GLU A 1 77 ? -1.862 -3.579 -7.350 1.00 93.50 77 GLU A O 1
ATOM 621 N N . VAL A 1 78 ? -3.696 -2.430 -6.718 1.00 92.88 78 VAL A N 1
ATOM 622 C CA . VAL A 1 78 ? -2.989 -1.272 -6.149 1.00 92.88 78 VAL A CA 1
ATOM 623 C C . VAL A 1 78 ? -3.423 -1.021 -4.707 1.00 92.88 78 VAL A C 1
ATOM 625 O O . VAL A 1 78 ? -4.617 -1.009 -4.395 1.00 92.88 78 VAL A O 1
ATOM 628 N N . PHE A 1 79 ? -2.446 -0.759 -3.844 1.00 92.81 79 PHE A N 1
ATOM 629 C CA . PHE A 1 79 ? -2.605 -0.219 -2.498 1.00 92.81 79 PHE A CA 1
ATOM 630 C C . PHE A 1 79 ? -1.900 1.136 -2.423 1.00 92.81 79 PHE A C 1
ATOM 632 O O . PHE A 1 79 ? -0.733 1.232 -2.785 1.00 92.81 79 PHE A O 1
ATOM 639 N N . ILE A 1 80 ? -2.590 2.170 -1.946 1.00 91.44 80 ILE A N 1
ATOM 640 C CA . ILE A 1 80 ? -2.009 3.494 -1.692 1.00 91.44 80 ILE A CA 1
ATOM 641 C C . ILE A 1 80 ? -2.158 3.766 -0.205 1.00 91.44 80 ILE A C 1
ATOM 643 O O . ILE A 1 80 ? -3.277 3.763 0.309 1.00 91.44 80 ILE A O 1
ATOM 647 N N . PHE A 1 81 ? -1.043 4.000 0.470 1.00 90.38 81 PHE A N 1
ATOM 648 C CA . PHE A 1 81 ? -0.970 4.360 1.875 1.00 90.38 81 PHE A CA 1
ATOM 649 C C . PHE A 1 81 ? -0.615 5.832 2.001 1.00 90.38 81 PHE A C 1
ATOM 651 O O . PHE A 1 81 ? 0.270 6.313 1.304 1.00 90.38 81 PHE A O 1
ATOM 658 N N . TYR A 1 82 ? -1.308 6.536 2.885 1.00 87.38 82 TYR A N 1
ATOM 659 C CA . TYR A 1 82 ? -1.093 7.949 3.163 1.00 87.38 82 TYR A CA 1
ATOM 660 C C . TYR A 1 82 ? -1.169 8.184 4.668 1.00 87.38 82 TYR A C 1
ATOM 662 O O . TYR A 1 82 ? -2.038 7.644 5.363 1.00 87.38 82 TYR A O 1
ATOM 670 N N . GLY A 1 83 ? -0.248 8.987 5.181 1.00 82.75 83 GLY A N 1
ATOM 671 C CA . GLY A 1 83 ? -0.138 9.253 6.607 1.00 82.75 83 GLY A CA 1
ATOM 672 C C . GLY A 1 83 ? 0.854 10.366 6.896 1.00 82.75 83 GLY A C 1
ATOM 673 O O . GLY A 1 83 ? 1.620 10.778 6.033 1.00 82.75 83 GLY A O 1
ATOM 674 N N . MET A 1 84 ? 0.814 10.867 8.123 1.00 74.56 84 MET A N 1
ATOM 675 C CA . MET A 1 84 ? 1.855 11.736 8.660 1.00 74.56 84 MET A CA 1
ATOM 676 C C . MET A 1 84 ? 2.502 10.973 9.811 1.00 74.56 84 MET A C 1
ATOM 678 O O . MET A 1 84 ? 1.856 10.836 10.854 1.00 74.56 84 MET A O 1
ATOM 682 N N . PRO A 1 85 ? 3.727 10.442 9.659 1.00 66.81 85 PRO A N 1
ATOM 683 C CA . PRO A 1 85 ? 4.474 9.995 10.824 1.00 66.81 85 PRO A CA 1
ATOM 684 C C . PRO A 1 85 ? 4.686 11.191 11.763 1.00 66.81 85 PRO A C 1
ATOM 686 O O . PRO A 1 85 ? 4.794 12.330 11.308 1.00 66.81 85 PRO A O 1
ATOM 689 N N . ASP A 1 86 ? 4.754 10.941 13.074 1.00 63.62 86 ASP A N 1
ATOM 690 C CA . ASP A 1 86 ? 4.681 11.951 14.149 1.00 63.62 86 ASP A CA 1
ATOM 691 C C . ASP A 1 86 ? 5.654 13.155 14.034 1.00 63.62 86 ASP A C 1
ATOM 693 O O . ASP A 1 86 ? 5.517 14.114 14.791 1.00 63.62 86 ASP A O 1
ATOM 697 N N . ASN A 1 87 ? 6.630 13.139 13.112 1.00 52.81 87 ASN A N 1
ATOM 698 C CA . ASN A 1 87 ? 7.596 14.221 12.869 1.00 52.81 87 ASN A CA 1
ATOM 699 C C . ASN A 1 87 ? 7.917 14.493 11.374 1.00 52.81 87 ASN A C 1
ATOM 701 O O . ASN A 1 87 ? 8.967 15.076 11.095 1.00 52.81 87 ASN A O 1
ATOM 705 N N . GLY A 1 88 ? 7.080 14.061 10.425 1.00 57.47 88 GLY A N 1
ATOM 706 C CA . GLY A 1 88 ? 7.352 14.166 8.981 1.00 57.47 88 GLY A CA 1
ATOM 707 C C . GLY A 1 88 ? 6.411 15.091 8.204 1.00 57.47 88 GLY A C 1
ATOM 708 O O . GLY A 1 88 ? 5.360 15.505 8.701 1.00 57.47 88 GLY A O 1
ATOM 709 N N . ASP A 1 89 ? 6.795 15.387 6.960 1.00 63.25 89 ASP A N 1
ATOM 710 C CA . ASP A 1 89 ? 5.838 15.789 5.926 1.00 63.25 89 ASP A CA 1
ATOM 711 C C . ASP A 1 89 ? 4.903 14.594 5.623 1.00 63.25 89 ASP A C 1
ATOM 713 O O . ASP A 1 89 ? 5.146 13.473 6.066 1.00 63.25 89 ASP A O 1
ATOM 717 N N . GLY A 1 90 ? 3.766 14.827 4.963 1.00 70.44 90 GLY A N 1
ATOM 718 C CA . GLY A 1 90 ? 2.854 13.728 4.630 1.00 70.44 90 GLY A CA 1
ATOM 719 C C . GLY A 1 90 ? 3.512 12.757 3.650 1.00 70.44 90 GLY A C 1
ATOM 720 O O . GLY A 1 90 ? 3.840 13.170 2.540 1.00 70.44 90 GLY A O 1
ATOM 721 N N . ASP A 1 91 ? 3.649 11.493 4.047 1.00 79.06 91 ASP A N 1
ATOM 722 C CA . ASP A 1 91 ? 4.267 10.448 3.235 1.00 79.06 91 ASP A CA 1
ATOM 723 C C . ASP A 1 91 ? 3.193 9.616 2.524 1.00 79.06 91 ASP A C 1
ATOM 725 O O . ASP A 1 91 ? 2.121 9.314 3.075 1.00 79.06 91 ASP A O 1
ATOM 729 N N . VAL A 1 92 ? 3.495 9.241 1.279 1.00 83.69 92 VAL A N 1
ATOM 730 C CA . VAL A 1 92 ? 2.642 8.406 0.432 1.00 83.69 92 VAL A CA 1
ATOM 731 C C . VAL A 1 92 ? 3.443 7.216 -0.078 1.00 83.69 92 VAL A C 1
ATOM 733 O O . VAL A 1 92 ? 4.482 7.382 -0.708 1.00 83.69 92 VAL A O 1
ATOM 736 N N . PHE A 1 93 ? 2.907 6.013 0.124 1.00 86.88 93 PHE A N 1
ATOM 737 C CA . PHE A 1 93 ? 3.476 4.775 -0.409 1.00 86.88 93 PHE A CA 1
ATOM 738 C C . PHE A 1 93 ? 2.480 4.090 -1.331 1.00 86.88 93 PHE A C 1
ATOM 740 O O . PHE A 1 93 ? 1.342 3.829 -0.937 1.00 86.88 93 PHE A O 1
ATOM 747 N N . ALA A 1 94 ? 2.911 3.737 -2.539 1.00 88.75 94 ALA A N 1
ATOM 748 C CA . ALA A 1 94 ? 2.105 2.962 -3.473 1.00 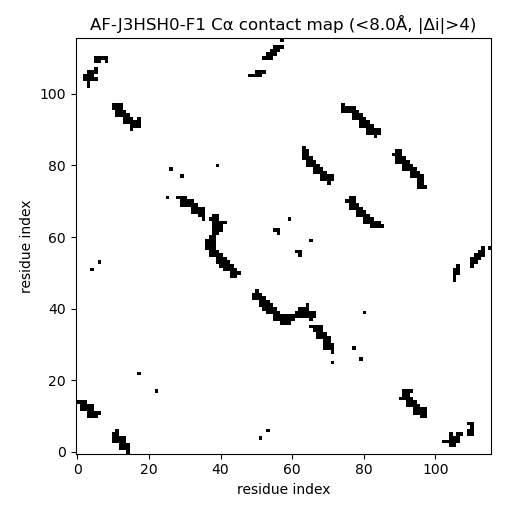88.75 94 ALA A CA 1
ATOM 749 C C . ALA A 1 94 ? 2.706 1.568 -3.675 1.00 88.75 94 ALA A C 1
ATOM 751 O O . ALA A 1 94 ? 3.888 1.431 -3.991 1.00 88.75 94 ALA A O 1
ATOM 752 N N . PHE A 1 95 ? 1.877 0.531 -3.535 1.00 90.12 95 PHE A N 1
ATOM 753 C CA . PHE A 1 95 ? 2.204 -0.844 -3.903 1.00 90.12 95 PHE A CA 1
ATOM 754 C C . PHE A 1 95 ? 1.308 -1.293 -5.050 1.00 90.12 95 PHE A C 1
ATOM 756 O O . PHE A 1 95 ? 0.087 -1.268 -4.913 1.00 90.12 95 PHE A O 1
ATOM 763 N N . TYR A 1 96 ? 1.892 -1.728 -6.161 1.00 90.94 96 TYR A N 1
ATOM 764 C CA . TYR A 1 96 ? 1.144 -2.168 -7.339 1.00 90.94 96 TYR A CA 1
ATOM 765 C C . TYR A 1 96 ? 1.657 -3.493 -7.894 1.00 90.94 96 TYR A C 1
ATOM 767 O O . TYR A 1 96 ? 2.782 -3.920 -7.609 1.00 90.94 96 TYR A O 1
ATOM 775 N N . GLU A 1 97 ? 0.794 -4.202 -8.620 1.00 88.62 97 GLU A N 1
ATOM 776 C CA . GLU A 1 97 ? 1.087 -5.546 -9.097 1.00 88.62 97 GLU A CA 1
ATOM 777 C C . GLU A 1 97 ? 2.347 -5.548 -9.968 1.00 88.62 97 GLU A C 1
ATOM 779 O O . GLU A 1 97 ? 2.494 -4.775 -10.914 1.00 88.62 97 GLU A O 1
ATOM 784 N N . ASN A 1 98 ? 3.270 -6.456 -9.649 1.00 78.50 98 ASN A N 1
ATOM 785 C CA . ASN A 1 98 ? 4.464 -6.668 -10.446 1.00 78.50 98 ASN A CA 1
ATOM 786 C C . ASN A 1 98 ? 4.577 -8.143 -10.832 1.00 78.50 98 ASN A C 1
ATOM 788 O O . ASN A 1 98 ? 4.675 -9.031 -9.987 1.00 78.50 98 ASN A O 1
ATOM 792 N N . SER A 1 99 ? 4.591 -8.397 -12.138 1.00 63.44 99 SER A N 1
ATOM 793 C CA . SER A 1 99 ? 4.714 -9.730 -12.730 1.00 63.44 99 SER A CA 1
ATOM 794 C C . SER A 1 99 ? 6.156 -10.104 -13.103 1.00 63.44 99 SER A C 1
ATOM 796 O O . SER A 1 99 ? 6.376 -11.115 -13.770 1.00 63.44 99 SER A O 1
ATOM 798 N N . ASN A 1 100 ? 7.163 -9.345 -12.659 1.00 63.62 100 ASN A N 1
ATOM 799 C CA . ASN A 1 100 ? 8.571 -9.587 -12.961 1.00 63.62 100 ASN A CA 1
ATOM 800 C C . ASN A 1 100 ? 9.251 -10.410 -11.848 1.00 63.62 100 ASN A C 1
ATOM 802 O O . ASN A 1 100 ? 9.653 -9.895 -10.809 1.00 63.62 100 ASN A O 1
ATOM 806 N N . TRP A 1 101 ? 9.378 -11.721 -12.068 1.00 54.06 101 TRP A N 1
ATOM 807 C CA . TRP A 1 101 ? 9.769 -12.708 -11.044 1.00 54.06 101 TRP A CA 1
ATOM 808 C C . TRP A 1 101 ? 11.293 -12.822 -10.833 1.00 54.06 101 TRP A C 1
ATOM 810 O O . TRP A 1 101 ? 11.763 -13.757 -10.188 1.00 54.06 101 TRP A O 1
ATOM 820 N N . GLY A 1 102 ? 12.083 -11.919 -11.423 1.00 58.06 102 GLY A N 1
ATOM 821 C CA . GLY A 1 102 ? 13.543 -12.046 -11.509 1.00 58.06 102 GLY A CA 1
ATOM 822 C C . GLY A 1 102 ? 14.361 -11.239 -10.497 1.00 58.06 102 GLY A C 1
ATOM 823 O O . GLY A 1 102 ? 15.572 -11.444 -10.431 1.00 58.06 102 GLY A O 1
ATOM 824 N N . ALA A 1 103 ? 13.753 -10.321 -9.741 1.00 66.81 103 ALA A N 1
ATOM 825 C CA . ALA A 1 103 ? 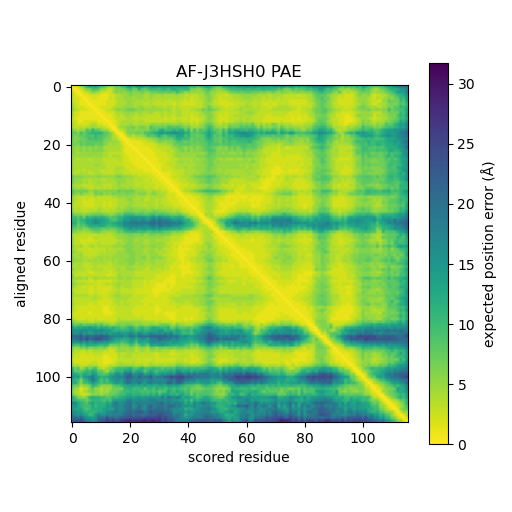14.476 -9.479 -8.786 1.00 66.81 103 ALA A CA 1
ATOM 826 C C . ALA A 1 103 ? 14.306 -9.964 -7.336 1.00 66.81 103 ALA A C 1
ATOM 828 O O . ALA A 1 103 ? 13.331 -10.628 -6.980 1.00 66.81 103 ALA A O 1
ATOM 829 N N . ARG A 1 104 ? 15.321 -9.675 -6.515 1.00 72.69 104 ARG A N 1
ATOM 830 C CA . ARG A 1 104 ? 15.339 -10.004 -5.088 1.00 72.69 104 ARG A CA 1
ATOM 831 C C . ARG A 1 104 ? 14.273 -9.173 -4.367 1.00 72.69 104 ARG A C 1
ATOM 833 O O . ARG A 1 104 ? 14.123 -8.001 -4.681 1.00 72.69 104 ARG A O 1
ATOM 840 N N . LEU A 1 105 ? 13.547 -9.792 -3.434 1.00 75.88 105 LEU A N 1
ATOM 841 C CA . LEU A 1 105 ? 12.609 -9.082 -2.563 1.00 75.88 105 LEU A CA 1
ATOM 842 C C . LEU A 1 105 ? 13.390 -8.261 -1.535 1.00 75.88 105 LEU A C 1
ATOM 844 O O . LEU A 1 105 ? 14.278 -8.803 -0.875 1.00 75.88 105 LEU A O 1
ATOM 848 N N . ASP A 1 106 ? 12.994 -7.009 -1.345 1.00 77.12 106 ASP A N 1
ATOM 849 C CA . ASP A 1 106 ? 13.554 -6.110 -0.331 1.00 77.12 106 ASP A CA 1
ATOM 850 C C . ASP A 1 106 ? 13.071 -6.481 1.086 1.00 77.12 106 ASP A C 1
ATOM 852 O O . ASP A 1 106 ? 13.587 -5.997 2.093 1.00 77.12 106 ASP A O 1
ATOM 856 N N . ASN A 1 107 ? 12.111 -7.412 1.182 1.00 74.69 107 ASN A N 1
ATOM 857 C CA . ASN A 1 107 ? 11.629 -7.999 2.430 1.00 74.69 107 ASN A CA 1
ATOM 858 C C . ASN A 1 107 ? 11.409 -9.524 2.330 1.00 74.69 107 ASN A C 1
ATOM 860 O O . ASN A 1 107 ? 10.305 -10.046 2.174 1.00 74.69 107 ASN A O 1
ATOM 864 N N . GLU A 1 108 ? 12.494 -10.290 2.460 1.00 64.62 108 GLU A N 1
ATOM 865 C CA . GLU A 1 108 ? 12.426 -11.762 2.444 1.00 64.62 108 GLU A CA 1
ATOM 866 C C . GLU A 1 108 ? 11.641 -12.348 3.634 1.00 64.62 108 GLU A C 1
ATOM 868 O O . GLU A 1 108 ? 11.070 -13.438 3.522 1.00 64.62 108 GLU A O 1
ATOM 873 N N . VAL A 1 109 ? 11.576 -11.633 4.766 1.00 62.16 109 VAL A N 1
ATOM 874 C CA . VAL A 1 109 ? 10.714 -12.004 5.895 1.00 62.16 109 VAL A CA 1
ATOM 875 C C . VAL A 1 109 ? 9.293 -11.516 5.594 1.00 62.16 109 VAL A C 1
ATOM 877 O O . VAL A 1 109 ? 9.084 -10.309 5.488 1.00 62.16 109 VAL A O 1
ATOM 880 N N . PRO A 1 110 ? 8.308 -12.424 5.458 1.00 54.75 110 PRO A N 1
ATOM 881 C CA . PRO A 1 110 ? 6.954 -12.048 5.093 1.00 54.75 110 PRO A CA 1
ATOM 882 C C . PRO A 1 110 ? 6.329 -11.115 6.123 1.00 54.75 110 PRO A C 1
ATOM 884 O O . PRO A 1 110 ? 6.581 -11.242 7.324 1.00 54.75 110 PRO A O 1
ATOM 887 N N . PHE A 1 111 ? 5.428 -10.272 5.625 1.00 58.97 111 PHE A N 1
ATOM 888 C CA . PHE A 1 111 ? 4.401 -9.593 6.402 1.00 58.97 111 PHE A CA 1
ATOM 889 C C . PHE A 1 111 ? 3.914 -10.442 7.590 1.00 58.97 111 PHE A C 1
ATOM 891 O O . PHE A 1 111 ? 3.410 -11.557 7.411 1.00 58.97 111 PHE A O 1
ATOM 898 N N . LYS A 1 112 ? 4.055 -9.888 8.799 1.00 55.41 112 LYS A N 1
ATOM 899 C CA . LYS A 1 112 ? 3.411 -10.386 10.015 1.00 55.41 112 LYS A CA 1
ATOM 900 C C . LYS A 1 112 ? 2.215 -9.490 10.309 1.00 55.41 112 LYS A C 1
ATOM 902 O O . LYS A 1 112 ? 2.332 -8.539 11.070 1.00 55.41 112 LYS A O 1
ATOM 907 N N . GLY A 1 113 ? 1.086 -9.785 9.677 1.00 56.66 113 GLY A N 1
ATOM 908 C CA . GLY A 1 113 ? -0.192 -9.266 10.157 1.00 56.66 113 GLY A CA 1
ATOM 909 C C . GLY A 1 113 ? -0.495 -9.825 11.541 1.00 56.66 113 GLY A C 1
ATOM 910 O O . GLY A 1 113 ? 0.029 -10.878 11.917 1.00 56.66 113 GLY A O 1
ATOM 911 N N . ASP A 1 114 ? -1.372 -9.150 12.274 1.00 51.38 114 ASP A N 1
ATOM 912 C CA . ASP A 1 114 ? -1.901 -9.601 13.568 1.00 51.38 114 ASP A CA 1
ATOM 913 C C . ASP A 1 114 ? -2.658 -10.949 13.505 1.00 51.38 114 ASP A C 1
ATOM 915 O O . ASP A 1 114 ? -3.008 -11.514 14.540 1.00 51.38 114 ASP A O 1
ATOM 919 N N . GLY A 1 115 ? -2.829 -11.524 12.310 1.00 45.97 115 GLY A N 1
ATOM 920 C CA . GLY A 1 115 ? -3.404 -12.852 12.112 1.00 45.97 115 GLY A CA 1
ATOM 921 C C . GLY A 1 115 ? -4.923 -12.869 12.253 1.00 45.97 115 GLY A C 1
ATOM 922 O O . GLY A 1 115 ? -5.465 -13.863 12.740 1.00 45.97 115 GLY A O 1
ATOM 923 N N . SER A 1 116 ? -5.586 -11.782 11.853 1.00 41.88 116 SER A N 1
ATOM 924 C CA . SER A 1 116 ? -7.045 -11.680 11.786 1.00 41.88 116 SER A CA 1
ATOM 925 C C . SER A 1 116 ? -7.653 -12.306 10.526 1.00 41.88 116 SER A C 1
ATOM 927 O O . SER A 1 116 ? -7.072 -12.183 9.422 1.00 41.88 116 SER A O 1
#

Secondary structure (DSSP, 8-state):
--EEEEETTEEEEEES---HHHHHHHHHH-EEEEE-SSEEEEEE--STT--EEEEEESSTTSSSEEEEEEEETTTEEEEEEEE--TTSSPEEEEEEE---TTSPPS--S-------